Protein AF-X0WUU2-F1 (afdb_monomer_lite)

Sequence (88 aa):
ACIPASDPVADSVPYYTTAPKLAEADEFDGKTDKVVSKCASCTLGMDGKSEHSLEVSSYKLHFCSEDCKTGFGKDTTKAILALKIPKD

pLDDT: mean 82.18, std 14.76, range [39.5, 94.81]

Foldseek 3Di:
DDDDDDPDDDPDDPCVLLVVLLQLQCVLCVHNPLENQAQQLVLSPHGFDPVLWDDDPPHIYGHNDVCSSVVCVVPVSVSSNVRHHDDD

Radius of gyration: 13.99 Å; chains: 1; bounding box: 23×26×54 Å

Organism: NCBI:txid412755

Secondary structure (DSSP, 8-state):
------PPP-S---HHHHHHHHHHHHHHTT--SSEE-B-GGGTT-SB-EEEEEEEETTEEEEESSHHHHHHHHHTHHHHHHT------

Structure (mmCIF, N/CA/C/O backbone):
data_AF-X0WUU2-F1
#
_entry.id   AF-X0WUU2-F1
#
loop_
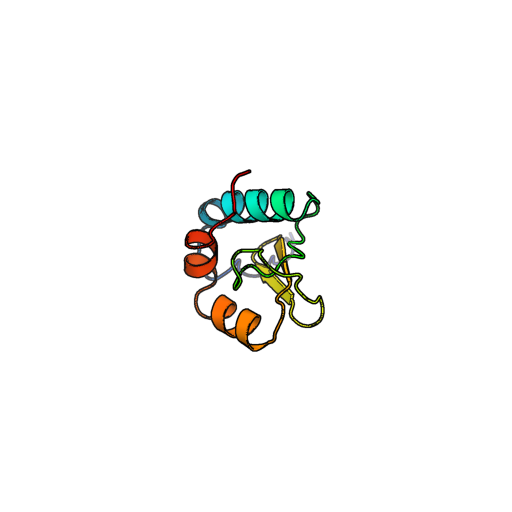_atom_site.group_PDB
_atom_site.id
_atom_site.type_symbol
_atom_site.label_atom_id
_atom_site.label_alt_id
_atom_site.label_comp_id
_atom_site.label_asym_id
_atom_site.label_entity_id
_atom_site.label_seq_id
_atom_site.pdbx_PDB_ins_code
_atom_site.Cartn_x
_atom_site.Cartn_y
_atom_site.Cartn_z
_atom_site.occupancy
_atom_site.B_iso_or_equiv
_atom_site.auth_seq_id
_atom_site.auth_comp_id
_atom_site.auth_asym_id
_atom_site.auth_atom_id
_atom_site.pdbx_PDB_model_num
ATOM 1 N N . ALA A 1 1 ? -9.378 -10.016 -40.011 1.00 52.34 1 ALA A N 1
ATOM 2 C CA . ALA A 1 1 ? -8.554 -10.216 -38.807 1.00 52.34 1 ALA A CA 1
ATOM 3 C C . ALA A 1 1 ? -8.293 -8.855 -38.187 1.00 52.34 1 ALA A C 1
ATOM 5 O O . ALA A 1 1 ? -7.664 -8.051 -38.856 1.00 52.34 1 ALA A O 1
ATOM 6 N N . CYS A 1 2 ? -8.792 -8.596 -36.975 1.00 39.50 2 CYS A N 1
ATOM 7 C CA . CYS A 1 2 ? -8.399 -7.435 -36.172 1.00 39.50 2 CYS A CA 1
ATOM 8 C C . CYS A 1 2 ? -8.478 -7.854 -34.695 1.00 39.50 2 CYS A C 1
ATOM 10 O O . CYS A 1 2 ? -9.569 -7.941 -34.139 1.00 39.50 2 CYS A O 1
ATOM 12 N N . ILE A 1 3 ? -7.340 -8.187 -34.092 1.00 55.72 3 ILE A N 1
ATOM 13 C CA . ILE A 1 3 ? -7.202 -8.296 -32.635 1.00 55.72 3 ILE A CA 1
ATOM 14 C C . ILE A 1 3 ? -6.933 -6.865 -32.142 1.00 55.72 3 ILE A C 1
ATOM 16 O O . ILE A 1 3 ? -6.057 -6.220 -32.725 1.00 55.72 3 ILE A O 1
ATOM 20 N N . PRO A 1 4 ? -7.662 -6.321 -31.150 1.00 54.16 4 PRO A N 1
ATOM 21 C CA . PRO A 1 4 ? -7.315 -5.018 -30.601 1.00 54.16 4 PRO A CA 1
ATOM 22 C C . PRO A 1 4 ? -5.975 -5.122 -29.867 1.00 54.16 4 PRO A C 1
ATOM 24 O O . PRO A 1 4 ? -5.759 -6.039 -29.072 1.00 54.16 4 PRO A O 1
ATOM 27 N N . ALA A 1 5 ? -5.075 -4.190 -30.175 1.00 54.66 5 ALA A N 1
ATOM 28 C CA . ALA A 1 5 ? -3.807 -4.020 -29.488 1.00 54.66 5 ALA A CA 1
ATOM 29 C C . ALA A 1 5 ? -4.082 -3.813 -27.994 1.00 54.66 5 ALA A C 1
ATOM 31 O O . ALA A 1 5 ? -4.602 -2.781 -27.589 1.00 54.66 5 ALA A O 1
ATOM 32 N N . SER A 1 6 ? -3.792 -4.837 -27.193 1.00 53.09 6 SER A N 1
ATOM 33 C CA . SER A 1 6 ? -3.584 -4.663 -25.763 1.00 53.09 6 SER A CA 1
ATOM 34 C C . SER A 1 6 ? -2.160 -4.153 -25.609 1.00 53.09 6 SER A C 1
ATOM 36 O O . SER A 1 6 ? -1.210 -4.844 -25.981 1.00 53.09 6 SER A O 1
ATOM 38 N N . ASP A 1 7 ? -2.050 -2.908 -25.163 1.00 53.91 7 ASP A N 1
ATOM 39 C CA . ASP A 1 7 ? -0.808 -2.210 -24.856 1.00 53.91 7 ASP A CA 1
ATOM 40 C C . ASP A 1 7 ? 0.152 -3.056 -23.994 1.00 53.91 7 ASP A C 1
ATOM 42 O O . ASP A 1 7 ? -0.289 -3.919 -23.225 1.00 53.91 7 ASP A O 1
ATOM 46 N N . PRO A 1 8 ? 1.476 -2.838 -24.121 1.00 53.53 8 PRO A N 1
ATOM 47 C CA . PRO A 1 8 ? 2.490 -3.657 -23.471 1.00 53.53 8 PRO A CA 1
ATOM 48 C C . PRO A 1 8 ? 2.339 -3.607 -21.949 1.00 53.53 8 PRO A C 1
ATOM 50 O O . PRO A 1 8 ? 2.474 -2.561 -21.315 1.00 53.53 8 PRO A O 1
AT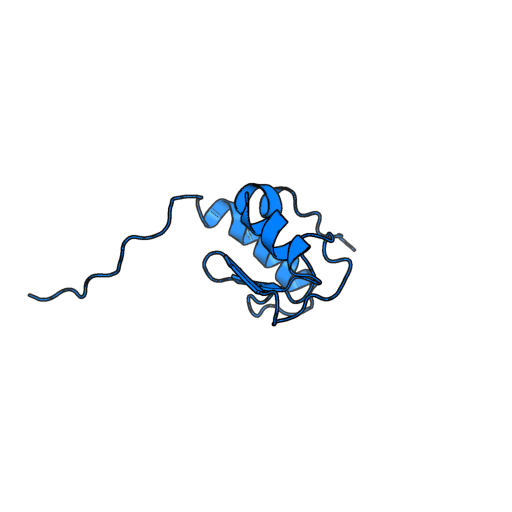OM 53 N N . VAL A 1 9 ? 2.076 -4.774 -21.363 1.00 48.94 9 VAL A N 1
ATOM 54 C CA . VAL A 1 9 ? 2.117 -4.989 -19.921 1.00 48.94 9 VAL A CA 1
ATOM 55 C C . VAL A 1 9 ? 3.483 -4.583 -19.368 1.00 48.94 9 VAL A C 1
ATOM 57 O O . VAL A 1 9 ? 4.509 -5.142 -19.739 1.00 48.94 9 VAL A O 1
ATOM 60 N N . ALA A 1 10 ? 3.434 -3.581 -18.493 1.00 50.28 10 ALA A N 1
ATOM 61 C CA . ALA A 1 10 ? 4.224 -3.402 -17.282 1.00 50.28 10 ALA A CA 1
ATOM 62 C C . ALA A 1 10 ? 5.666 -3.946 -17.285 1.00 50.28 10 ALA A C 1
ATOM 64 O O . ALA A 1 10 ? 5.921 -5.154 -17.230 1.00 50.28 10 ALA A O 1
ATOM 65 N N . ASP A 1 11 ? 6.594 -2.995 -17.193 1.00 44.97 11 ASP A N 1
ATOM 66 C CA . ASP A 1 11 ? 7.926 -3.157 -16.614 1.00 44.97 11 ASP A CA 1
ATOM 67 C C . ASP A 1 11 ? 7.877 -4.126 -15.412 1.00 44.97 11 ASP A C 1
ATOM 69 O O . ASP A 1 11 ? 7.144 -3.941 -14.434 1.00 44.97 11 ASP A O 1
ATOM 73 N N . SER A 1 12 ? 8.512 -5.278 -15.606 1.00 53.12 12 SER A N 1
ATOM 74 C CA . SER A 1 12 ? 8.030 -6.559 -15.100 1.00 53.12 12 SER A CA 1
ATOM 75 C C . SER A 1 12 ? 8.545 -6.875 -13.701 1.00 53.12 12 SER A C 1
ATOM 77 O O . SER A 1 12 ? 9.541 -7.572 -13.518 1.00 53.12 12 SER A O 1
ATOM 79 N N . VAL A 1 13 ? 7.795 -6.446 -12.694 1.00 54.34 13 VAL A N 1
ATOM 80 C CA . VAL A 1 13 ? 7.765 -7.108 -11.385 1.00 54.34 13 VAL A CA 1
ATOM 81 C C . VAL A 1 13 ? 6.587 -8.081 -11.367 1.00 54.34 13 VAL A C 1
ATOM 83 O O . VAL A 1 13 ? 5.460 -7.677 -11.661 1.00 54.34 13 VAL A O 1
ATOM 86 N N . PRO A 1 14 ? 6.806 -9.379 -11.083 1.00 60.25 14 PRO A N 1
ATOM 87 C CA . PRO A 1 14 ? 5.757 -10.374 -11.219 1.00 60.25 14 PRO A CA 1
ATOM 88 C C . PRO A 1 14 ? 4.665 -10.088 -10.193 1.00 60.25 14 PRO A C 1
ATOM 90 O O . PRO A 1 14 ? 4.870 -10.286 -8.997 1.00 60.25 14 PRO A O 1
ATOM 93 N N . TYR A 1 15 ? 3.494 -9.666 -10.674 1.00 63.38 15 TYR A N 1
ATOM 94 C CA . TYR A 1 15 ? 2.261 -9.463 -9.903 1.00 63.38 15 TYR A CA 1
ATOM 95 C C . TYR A 1 15 ? 2.019 -10.564 -8.856 1.00 63.38 15 TYR A C 1
ATOM 97 O O . TYR A 1 15 ? 1.606 -10.287 -7.734 1.00 63.38 15 TYR A O 1
ATOM 105 N N . TYR A 1 16 ? 2.375 -11.809 -9.184 1.00 63.97 16 TYR A N 1
ATOM 106 C CA . TYR A 1 16 ? 2.283 -12.959 -8.286 1.00 63.97 16 TYR A CA 1
ATOM 107 C C . TYR A 1 16 ? 3.057 -12.803 -6.960 1.00 63.97 16 TYR A C 1
ATOM 109 O O . TYR A 1 16 ? 2.656 -13.364 -5.946 1.00 63.97 16 TYR A O 1
ATOM 117 N N . THR A 1 17 ? 4.151 -12.037 -6.935 1.00 78.38 17 THR A N 1
ATOM 118 C CA . THR A 1 17 ? 4.975 -11.855 -5.723 1.00 78.38 17 THR A CA 1
ATOM 119 C C . THR A 1 17 ? 4.425 -10.814 -4.752 1.00 78.38 17 THR A C 1
ATOM 121 O O . THR A 1 17 ? 4.638 -10.941 -3.549 1.00 78.38 17 THR A O 1
ATOM 124 N N . THR A 1 18 ? 3.698 -9.808 -5.238 1.00 85.12 18 THR A N 1
ATOM 125 C CA . THR A 1 18 ? 3.153 -8.713 -4.416 1.00 85.12 18 THR A CA 1
ATOM 126 C C . THR A 1 18 ? 1.661 -8.868 -4.129 1.00 85.12 18 THR A C 1
ATOM 128 O O . THR A 1 18 ? 1.197 -8.391 -3.096 1.00 85.12 18 THR A O 1
ATOM 131 N N . ALA A 1 19 ? 0.919 -9.590 -4.975 1.00 85.12 19 ALA A N 1
ATOM 132 C CA . ALA A 1 19 ? -0.501 -9.887 -4.789 1.00 85.12 19 ALA A CA 1
ATOM 133 C C . ALA A 1 19 ? -0.877 -10.450 -3.402 1.00 85.12 19 ALA A C 1
ATOM 135 O O . ALA A 1 19 ? -1.834 -9.930 -2.832 1.00 85.12 19 ALA A O 1
ATOM 136 N N . PRO A 1 20 ? -0.169 -11.442 -2.815 1.00 88.88 20 PRO A N 1
ATOM 137 C CA . PRO A 1 20 ? -0.544 -11.956 -1.496 1.00 88.88 20 PRO A CA 1
ATOM 138 C C . PRO A 1 20 ? -0.378 -10.899 -0.398 1.00 88.88 20 PRO A C 1
ATOM 140 O O . PRO A 1 20 ? -1.234 -10.785 0.469 1.00 88.88 20 PRO A O 1
ATOM 143 N N . LYS A 1 21 ? 0.671 -10.070 -0.475 1.00 89.06 21 LYS A N 1
ATOM 144 C CA . LYS A 1 21 ? 0.902 -8.978 0.482 1.00 89.06 21 LYS A CA 1
ATOM 145 C C . LYS A 1 21 ? -0.160 -7.892 0.387 1.00 89.06 21 LYS A C 1
ATOM 147 O O . LYS A 1 21 ? -0.603 -7.374 1.403 1.00 89.06 21 LYS A O 1
ATOM 152 N N . LEU A 1 22 ? -0.562 -7.548 -0.832 1.00 89.12 22 LEU A N 1
ATOM 153 C CA . LEU A 1 22 ? -1.627 -6.579 -1.063 1.00 89.12 22 LEU A CA 1
ATOM 154 C C . LEU A 1 22 ? -2.979 -7.114 -0.579 1.00 89.12 22 LEU A C 1
ATOM 156 O O . LEU A 1 22 ? -3.713 -6.365 0.048 1.00 89.12 22 LEU A O 1
ATOM 160 N N . ALA A 1 23 ? -3.266 -8.401 -0.793 1.00 90.44 23 ALA A N 1
ATOM 161 C CA . ALA A 1 23 ? -4.476 -9.047 -0.287 1.00 90.44 23 ALA A CA 1
ATOM 162 C C . ALA A 1 23 ? -4.523 -9.083 1.250 1.00 90.44 23 ALA A C 1
ATOM 164 O O . ALA A 1 23 ? -5.545 -8.736 1.827 1.00 90.44 23 ALA A O 1
ATOM 165 N N . GLU A 1 24 ? -3.413 -9.434 1.914 1.00 9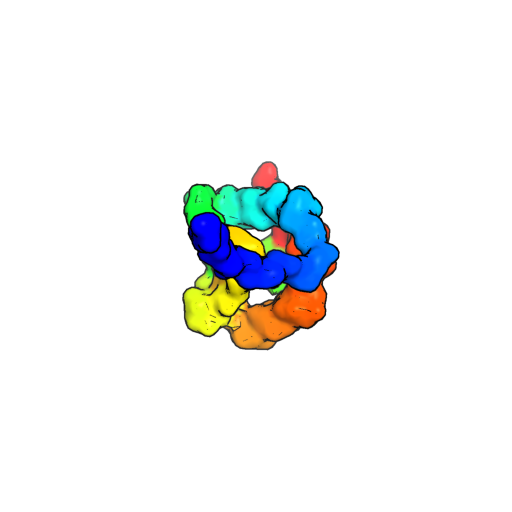0.69 24 GLU A N 1
ATOM 166 C CA . GLU A 1 24 ? -3.306 -9.362 3.381 1.00 90.69 24 GLU A CA 1
ATOM 167 C C . GLU A 1 24 ? -3.561 -7.924 3.889 1.00 90.69 24 GLU A C 1
ATOM 169 O O . GLU A 1 24 ? -4.180 -7.731 4.931 1.00 90.69 24 GLU A O 1
ATOM 174 N N . ALA A 1 25 ? -3.079 -6.902 3.169 1.00 90.25 25 ALA A N 1
ATOM 175 C CA . ALA A 1 25 ? -3.220 -5.504 3.578 1.00 90.25 25 ALA A CA 1
ATOM 176 C C . ALA A 1 25 ? -4.642 -4.966 3.360 1.00 90.25 25 ALA A C 1
ATOM 178 O O . ALA A 1 25 ? -5.126 -4.183 4.171 1.00 90.25 25 ALA A O 1
ATOM 179 N N . ASP A 1 26 ? -5.290 -5.393 2.277 1.00 91.31 26 ASP A N 1
ATOM 180 C CA . ASP A 1 26 ? -6.693 -5.122 1.950 1.00 91.31 26 ASP A CA 1
ATOM 181 C C . ASP A 1 26 ? -7.610 -5.737 3.020 1.00 91.31 26 ASP A C 1
ATOM 183 O O . ASP A 1 26 ? -8.404 -5.048 3.655 1.00 91.31 26 ASP A O 1
ATOM 187 N N . GLU A 1 27 ? -7.395 -7.014 3.349 1.00 91.19 27 GLU A N 1
ATOM 188 C CA . GLU A 1 27 ? -8.118 -7.689 4.431 1.00 91.19 27 GLU A CA 1
ATOM 189 C C . GLU A 1 27 ? -7.913 -6.993 5.787 1.00 91.19 27 GLU A C 1
ATOM 191 O O . GLU A 1 27 ? -8.876 -6.801 6.531 1.00 91.19 27 GLU A O 1
ATOM 196 N N . PHE A 1 28 ? -6.691 -6.531 6.078 1.00 89.50 28 PHE A N 1
ATOM 197 C CA . PHE A 1 28 ? -6.388 -5.773 7.296 1.00 89.50 28 PHE A CA 1
ATOM 198 C C . PHE A 1 28 ? -7.059 -4.389 7.342 1.00 89.50 28 PHE A C 1
ATOM 200 O O . PHE A 1 28 ? -7.428 -3.921 8.419 1.00 89.50 28 PHE A O 1
ATOM 207 N N . ASP A 1 29 ? -7.265 -3.730 6.197 1.00 86.19 29 ASP A N 1
ATOM 208 C CA . ASP A 1 29 ? -8.057 -2.490 6.107 1.00 86.19 29 ASP A CA 1
ATOM 209 C C . ASP A 1 29 ? -9.539 -2.720 6.469 1.00 86.19 29 ASP A C 1
ATOM 211 O O . ASP A 1 29 ? -10.301 -1.770 6.667 1.00 86.19 29 ASP A O 1
ATOM 215 N N . GLY A 1 30 ? -9.946 -3.986 6.602 1.00 83.94 30 GLY A N 1
ATOM 216 C CA . GLY A 1 30 ? -11.302 -4.409 6.921 1.00 83.94 30 GLY A CA 1
ATOM 217 C C . GLY A 1 30 ? -12.198 -4.498 5.690 1.00 83.94 30 GLY A C 1
ATOM 218 O O . GLY A 1 30 ? -13.411 -4.675 5.839 1.00 83.94 30 GLY A O 1
ATOM 219 N N . LYS A 1 31 ? -11.635 -4.370 4.481 1.00 84.19 31 LYS A N 1
ATOM 220 C CA . LYS A 1 31 ? -12.385 -4.447 3.228 1.00 84.19 31 LYS A CA 1
ATOM 221 C C . LYS A 1 31 ? -11.619 -5.220 2.166 1.00 84.19 31 LYS A C 1
ATOM 223 O O . LYS A 1 31 ? -10.499 -4.882 1.829 1.00 84.19 31 LYS A O 1
ATOM 228 N N . THR A 1 32 ? -12.260 -6.227 1.583 1.00 89.19 32 THR A N 1
ATOM 229 C CA . THR A 1 32 ? -11.661 -7.034 0.510 1.00 89.19 32 THR A CA 1
ATOM 230 C C . THR A 1 32 ? -12.053 -6.500 -0.874 1.00 89.19 32 THR A C 1
ATOM 232 O O . THR A 1 32 ? -12.638 -7.220 -1.689 1.00 89.19 32 THR A O 1
ATOM 235 N N . ASP A 1 33 ? -11.840 -5.204 -1.115 1.00 91.69 33 ASP A N 1
ATOM 236 C CA . ASP A 1 33 ? -12.272 -4.514 -2.342 1.00 91.69 33 ASP A CA 1
ATOM 237 C C . ASP A 1 33 ? -11.123 -4.103 -3.278 1.00 91.69 33 ASP A C 1
ATOM 239 O O . ASP A 1 33 ? -11.356 -3.499 -4.331 1.00 91.69 33 ASP A O 1
ATOM 243 N N . LYS A 1 34 ? -9.901 -4.560 -2.977 1.00 91.56 34 LYS A N 1
ATOM 244 C CA . LYS A 1 34 ? -8.652 -4.213 -3.674 1.00 91.56 34 LYS A CA 1
ATOM 245 C C . LYS A 1 34 ? -8.280 -2.736 -3.524 1.00 91.56 34 LYS A C 1
ATOM 247 O O . LYS A 1 34 ? -7.510 -2.209 -4.339 1.00 91.56 34 LYS A O 1
ATOM 252 N N . VAL A 1 35 ? -8.793 -2.075 -2.491 1.00 92.81 35 VAL A N 1
ATOM 253 C CA . VAL A 1 35 ? -8.414 -0.724 -2.086 1.00 92.81 35 VAL A CA 1
ATOM 254 C C . VAL A 1 35 ? -7.908 -0.777 -0.653 1.00 92.81 35 VAL A C 1
ATOM 256 O O . VAL A 1 35 ? -8.667 -0.838 0.307 1.00 92.81 35 VAL A O 1
ATOM 259 N N . VAL A 1 36 ? -6.593 -0.652 -0.505 1.00 92.06 36 VAL A N 1
ATOM 260 C CA . VAL A 1 36 ? -5.964 -0.536 0.808 1.00 92.06 36 VAL A CA 1
ATOM 261 C C . VAL A 1 36 ? -6.097 0.916 1.253 1.00 92.06 36 VAL A C 1
ATOM 263 O O . VAL A 1 36 ? -5.325 1.781 0.818 1.00 92.06 36 VAL A O 1
ATOM 266 N N . SER A 1 37 ? -7.101 1.203 2.087 1.00 93.12 37 SER A N 1
ATOM 267 C CA . SER A 1 37 ? -7.340 2.561 2.588 1.00 93.12 37 SER A CA 1
ATOM 268 C C . SER A 1 37 ? -6.298 2.977 3.628 1.00 93.12 37 SER A C 1
ATOM 270 O O . SER A 1 37 ? -6.001 4.166 3.728 1.00 93.12 37 SER A O 1
ATOM 272 N N . LYS A 1 38 ? -5.704 2.040 4.376 1.00 92.19 38 LYS A N 1
ATOM 273 C CA . LYS A 1 38 ? -4.577 2.303 5.282 1.00 92.19 38 LYS A CA 1
ATOM 274 C C . LYS A 1 38 ? -3.272 2.589 4.530 1.00 92.19 38 LYS A C 1
ATOM 276 O O . LYS A 1 38 ? -2.914 1.939 3.552 1.00 92.19 38 LYS A O 1
ATOM 281 N N . CYS A 1 39 ? -2.488 3.520 5.067 1.00 93.06 39 CYS A N 1
ATOM 282 C CA . CYS A 1 39 ? -1.195 3.901 4.512 1.00 93.06 39 CYS A CA 1
ATOM 283 C C . CYS A 1 39 ? -0.182 2.750 4.589 1.00 93.06 39 CYS A C 1
ATOM 285 O O . CYS A 1 39 ? 0.339 2.430 5.663 1.00 93.06 39 CYS A O 1
ATOM 287 N N . ALA A 1 40 ? 0.167 2.180 3.434 1.00 89.06 40 ALA A N 1
ATOM 288 C CA . ALA A 1 40 ? 1.157 1.108 3.334 1.00 89.06 40 ALA A CA 1
ATOM 289 C C . ALA A 1 40 ? 2.561 1.553 3.801 1.00 89.06 40 ALA A C 1
ATOM 291 O O . ALA A 1 40 ? 3.264 0.795 4.467 1.00 89.06 40 ALA A O 1
ATOM 292 N N . SER A 1 41 ? 2.958 2.806 3.547 1.00 89.75 41 SER A N 1
ATOM 293 C CA . SER A 1 41 ? 4.254 3.341 4.006 1.00 89.75 41 SER A CA 1
ATOM 294 C C . SER A 1 41 ? 4.352 3.459 5.530 1.00 89.75 41 SER A C 1
ATOM 296 O O . SER A 1 41 ? 5.437 3.329 6.090 1.00 89.75 41 SER A O 1
ATOM 298 N N . CYS A 1 42 ? 3.224 3.664 6.212 1.00 89.50 42 CYS A N 1
ATOM 299 C CA . CYS A 1 42 ? 3.142 3.754 7.672 1.00 89.50 42 CYS A CA 1
ATOM 300 C C . CYS A 1 42 ? 2.745 2.415 8.310 1.00 89.50 42 CYS A C 1
ATOM 302 O O . CYS A 1 42 ? 2.102 2.406 9.359 1.00 89.50 42 CYS A O 1
ATOM 304 N N . THR A 1 43 ? 3.067 1.293 7.651 1.00 86.81 43 THR A N 1
ATOM 305 C CA . THR A 1 43 ? 2.777 -0.075 8.120 1.00 86.81 43 THR A CA 1
ATOM 306 C C . THR A 1 43 ? 1.313 -0.282 8.513 1.00 86.81 43 THR A C 1
ATOM 308 O O . THR A 1 43 ? 1.022 -0.888 9.540 1.00 86.81 43 THR A O 1
ATOM 311 N N . LEU A 1 44 ? 0.395 0.293 7.730 1.00 86.06 44 LEU A N 1
ATOM 312 C CA . LEU A 1 44 ? -1.055 0.262 7.954 1.00 86.06 44 LEU A CA 1
ATOM 313 C C . LEU A 1 44 ? -1.522 0.879 9.289 1.00 86.06 44 LEU A C 1
ATOM 315 O O . LEU A 1 44 ? -2.677 0.724 9.674 1.00 86.06 4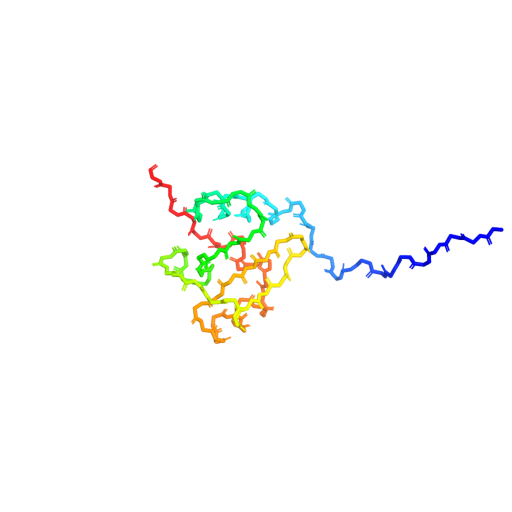4 LEU A O 1
ATOM 319 N N . GLY A 1 45 ? -0.657 1.622 9.987 1.00 85.50 45 GLY A N 1
ATOM 320 C CA . GLY A 1 45 ? -0.969 2.217 11.290 1.00 85.50 45 GLY A CA 1
ATOM 321 C C . GLY A 1 45 ? -1.803 3.498 11.223 1.00 85.50 45 GLY A C 1
ATOM 322 O O . GLY A 1 45 ? -2.172 4.042 12.260 1.00 85.50 45 GLY A O 1
ATOM 323 N N . MET A 1 46 ? -2.070 4.014 10.021 1.00 88.50 46 MET A N 1
ATOM 324 C CA . MET A 1 46 ? -2.797 5.266 9.797 1.00 88.50 46 MET A CA 1
ATOM 325 C C . MET A 1 46 ? -3.651 5.180 8.537 1.00 88.50 46 MET A C 1
ATOM 327 O O . MET A 1 46 ? -3.285 4.490 7.585 1.00 88.50 46 MET A O 1
ATOM 331 N N . ASP A 1 47 ? -4.750 5.926 8.505 1.00 91.62 47 ASP A N 1
ATOM 332 C CA . ASP A 1 47 ? -5.597 6.062 7.323 1.00 91.62 47 ASP A CA 1
ATOM 333 C C . ASP A 1 47 ? -4.900 6.871 6.222 1.00 91.62 47 ASP A C 1
ATOM 335 O O . ASP A 1 47 ? -4.322 7.941 6.447 1.00 91.62 47 ASP A O 1
ATOM 339 N N . GLY A 1 48 ? -4.934 6.328 5.013 1.00 91.19 48 GLY A N 1
ATOM 340 C CA . GLY A 1 48 ? -4.532 7.001 3.795 1.00 91.19 48 GLY A CA 1
ATOM 341 C C . GLY A 1 48 ? -5.650 7.871 3.228 1.00 91.19 48 GLY A C 1
ATOM 342 O O . GLY A 1 48 ? -6.821 7.765 3.590 1.00 91.19 48 GLY A O 1
ATOM 343 N N . LYS A 1 49 ? -5.275 8.745 2.298 1.00 93.00 49 LYS A N 1
ATOM 344 C CA . LYS A 1 49 ? -6.188 9.631 1.578 1.00 93.00 49 LYS A CA 1
ATOM 345 C C . LYS A 1 49 ? -6.246 9.228 0.114 1.00 93.00 49 LYS A C 1
ATOM 347 O O . LYS A 1 49 ? -5.218 8.949 -0.501 1.00 93.00 49 LYS A O 1
ATOM 352 N N . SER A 1 50 ? -7.442 9.274 -0.462 1.00 90.44 50 SER A N 1
ATOM 353 C CA . SER A 1 50 ? -7.665 9.022 -1.892 1.00 90.44 50 SER A CA 1
ATOM 354 C C . SER A 1 50 ? -6.904 10.006 -2.792 1.00 90.44 50 SER A C 1
ATOM 356 O O . SER A 1 50 ? -6.465 9.630 -3.879 1.00 90.44 50 SER A O 1
ATOM 358 N N . GLU A 1 51 ? -6.680 11.233 -2.309 1.00 93.62 51 GLU A N 1
ATOM 359 C CA . GLU A 1 51 ? -5.855 12.273 -2.949 1.00 93.62 51 GLU A CA 1
ATOM 360 C C . GLU A 1 51 ? -4.401 11.821 -3.169 1.00 93.62 51 GLU A C 1
ATOM 362 O O . GLU A 1 51 ? -3.760 12.192 -4.152 1.00 93.62 51 GLU A O 1
ATOM 367 N N . HIS A 1 52 ? -3.883 10.966 -2.285 1.00 93.69 52 HIS A N 1
ATOM 368 C CA . HIS A 1 52 ? -2.552 10.380 -2.388 1.00 93.69 52 HIS A CA 1
ATOM 369 C C . HIS A 1 52 ? -2.671 8.886 -2.670 1.00 93.69 52 HIS A C 1
ATOM 371 O O . HIS A 1 52 ? -2.185 8.066 -1.902 1.00 93.69 52 HIS A O 1
ATOM 377 N N . SER A 1 53 ? -3.325 8.521 -3.772 1.00 92.19 53 SER A N 1
ATOM 378 C CA . SER A 1 53 ? -3.449 7.125 -4.195 1.00 92.19 53 SER A CA 1
ATOM 379 C C . SER A 1 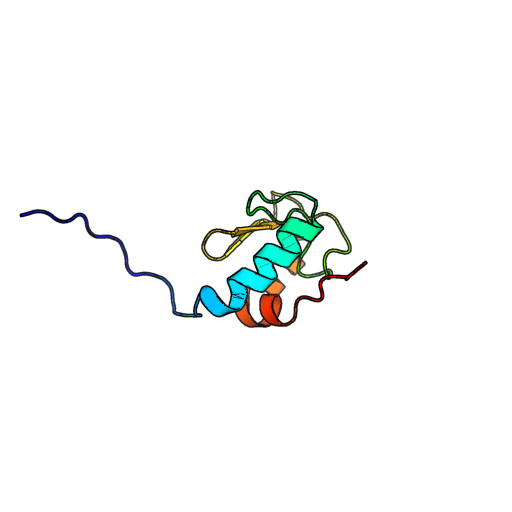53 ? -2.371 6.712 -5.204 1.00 92.19 53 SER A C 1
ATOM 381 O O . SER A 1 53 ? -1.918 7.525 -6.020 1.00 92.19 53 SER A O 1
ATOM 383 N N . LEU A 1 54 ? -1.945 5.449 -5.139 1.00 90.38 54 LEU A N 1
ATOM 384 C CA . LEU A 1 54 ? -1.077 4.791 -6.120 1.00 90.38 54 LEU A CA 1
ATOM 385 C C . LEU A 1 54 ? -1.733 3.487 -6.572 1.00 90.38 54 LEU A C 1
ATOM 387 O O . LEU A 1 54 ? -2.164 2.688 -5.742 1.00 90.38 54 LEU A O 1
ATOM 391 N N . GLU A 1 55 ? -1.785 3.261 -7.879 1.00 88.88 55 GLU A N 1
ATOM 392 C CA . GLU A 1 55 ? -2.293 2.013 -8.443 1.00 88.88 55 GLU A CA 1
ATOM 393 C C . GLU A 1 55 ? -1.132 1.048 -8.670 1.00 88.88 55 GLU A C 1
ATOM 395 O O . GLU A 1 55 ? -0.134 1.385 -9.308 1.00 88.88 55 GLU A O 1
ATOM 400 N N . VAL A 1 56 ? -1.255 -0.158 -8.119 1.00 86.19 56 VAL A N 1
ATOM 401 C CA . VAL A 1 56 ? -0.271 -1.227 -8.269 1.00 86.19 56 VAL A CA 1
ATOM 402 C C . VAL A 1 56 ? -0.976 -2.452 -8.826 1.00 86.19 56 VAL A C 1
ATOM 404 O O . VAL A 1 56 ? -1.693 -3.164 -8.121 1.00 86.19 56 VAL A O 1
ATOM 407 N N . SER A 1 57 ? -0.759 -2.713 -10.116 1.00 82.62 57 SER A N 1
ATOM 408 C CA . SER A 1 57 ? -1.481 -3.745 -10.870 1.00 82.62 57 SER A CA 1
ATOM 409 C C . SER A 1 57 ? -3.003 -3.547 -10.814 1.00 82.62 57 SER A C 1
ATOM 411 O O . SER A 1 57 ? -3.525 -2.685 -11.508 1.00 82.62 57 SER A O 1
ATOM 413 N N . SER A 1 58 ? -3.720 -4.329 -10.002 1.00 85.56 58 SER A N 1
ATOM 414 C CA . SER A 1 58 ? -5.179 -4.235 -9.829 1.00 85.56 58 SER A CA 1
ATOM 415 C C . SER A 1 58 ? -5.593 -3.735 -8.444 1.00 85.56 58 SER A C 1
ATOM 417 O O . SER A 1 58 ? -6.776 -3.795 -8.121 1.00 85.56 58 SER A O 1
ATOM 419 N N . TYR A 1 59 ? -4.630 -3.306 -7.625 1.00 89.62 59 TYR A N 1
ATOM 420 C CA . TYR A 1 59 ? -4.862 -2.761 -6.292 1.00 89.62 59 TYR A CA 1
ATOM 421 C C . TYR A 1 59 ? -4.667 -1.251 -6.287 1.00 89.62 59 TYR A C 1
ATOM 423 O O . TYR A 1 59 ? -3.788 -0.722 -6.974 1.00 89.62 59 TYR A O 1
ATOM 431 N N . LYS A 1 60 ? -5.444 -0.564 -5.456 1.00 92.06 60 LYS A N 1
ATOM 432 C CA . LYS A 1 60 ? -5.288 0.860 -5.168 1.00 92.06 60 LYS A CA 1
ATOM 433 C C . LYS A 1 60 ? -4.809 1.031 -3.733 1.00 92.06 60 LYS A C 1
ATOM 435 O O . LYS A 1 60 ? -5.440 0.550 -2.804 1.00 92.06 60 LYS A O 1
ATOM 440 N N . LEU A 1 61 ? -3.686 1.709 -3.556 1.00 91.88 61 LEU A N 1
ATOM 441 C CA . LEU A 1 61 ? -3.100 1.999 -2.250 1.00 91.88 61 LEU A CA 1
ATOM 442 C C . LEU A 1 61 ? -3.339 3.466 -1.916 1.00 91.88 61 LEU A C 1
ATOM 444 O O . LEU A 1 61 ? -2.980 4.329 -2.718 1.00 91.88 61 LEU A O 1
ATOM 448 N N . HIS A 1 62 ? -3.916 3.766 -0.757 1.00 94.81 62 HIS A N 1
ATOM 449 C CA . HIS A 1 62 ? -4.048 5.134 -0.260 1.00 94.81 62 HIS A CA 1
ATOM 450 C C . HIS A 1 62 ? -2.917 5.459 0.714 1.00 94.81 62 HIS A C 1
ATOM 452 O O . HIS A 1 62 ? -2.601 4.679 1.606 1.00 94.81 62 HIS A O 1
ATOM 458 N N . PHE A 1 63 ? -2.322 6.641 0.579 1.00 94.56 63 PHE A N 1
ATOM 459 C CA . PHE A 1 63 ? -1.233 7.103 1.440 1.00 94.56 63 PHE A CA 1
ATOM 460 C C . PHE A 1 63 ? -1.672 8.303 2.273 1.00 94.56 63 PHE A C 1
ATOM 462 O O . PHE A 1 63 ? -2.512 9.097 1.858 1.00 94.56 63 PHE A O 1
ATOM 469 N N . CYS A 1 64 ? -1.125 8.447 3.479 1.00 94.50 64 CYS A N 1
ATOM 470 C CA . CYS A 1 64 ? -1.496 9.551 4.371 1.00 94.50 64 CYS A CA 1
ATOM 471 C C . CYS A 1 64 ? -0.952 10.911 3.893 1.00 94.50 64 CYS A C 1
ATOM 473 O O . CYS A 1 64 ? -1.515 11.954 4.230 1.00 94.50 64 CYS A O 1
ATOM 475 N N . SER A 1 65 ? 0.116 10.899 3.089 1.00 94.44 65 SER A N 1
ATOM 476 C CA . SER A 1 65 ? 0.778 12.077 2.531 1.00 94.44 65 SER A CA 1
ATOM 477 C C . SER A 1 65 ? 1.386 11.790 1.154 1.00 94.44 65 SER A C 1
ATOM 479 O O . SER A 1 65 ? 1.652 10.639 0.793 1.00 94.44 65 SER A O 1
ATOM 481 N N . GLU A 1 66 ? 1.648 12.853 0.392 1.00 93.25 66 GLU A N 1
ATOM 482 C CA . GLU A 1 66 ? 2.336 12.766 -0.900 1.00 93.25 66 GLU A CA 1
ATOM 483 C C . GLU A 1 66 ? 3.756 12.194 -0.774 1.00 93.25 66 GLU A C 1
ATOM 485 O O . GLU A 1 66 ? 4.185 11.425 -1.633 1.00 93.25 66 GLU A O 1
ATOM 490 N N . ASP A 1 67 ? 4.463 12.503 0.316 1.00 92.62 67 ASP A N 1
ATOM 491 C CA . ASP A 1 67 ? 5.799 11.960 0.582 1.00 92.62 67 ASP A CA 1
ATOM 492 C C . ASP A 1 67 ? 5.753 10.436 0.763 1.00 92.62 67 ASP A C 1
ATOM 494 O O . ASP A 1 67 ? 6.533 9.708 0.150 1.00 92.62 67 ASP A O 1
ATOM 498 N N . CYS A 1 68 ? 4.748 9.930 1.489 1.00 92.31 68 CYS A N 1
ATOM 499 C CA . CYS A 1 68 ? 4.526 8.494 1.639 1.00 92.31 68 CYS A CA 1
ATOM 500 C C . CYS A 1 68 ? 4.235 7.815 0.299 1.00 92.31 68 CYS A C 1
ATOM 502 O O . CYS A 1 68 ? 4.806 6.756 0.035 1.00 92.31 68 CYS A O 1
ATOM 504 N N . LYS A 1 69 ? 3.394 8.422 -0.549 1.00 92.81 69 LYS A N 1
ATOM 505 C CA . LYS A 1 69 ? 3.115 7.928 -1.908 1.00 92.81 69 LYS A CA 1
ATOM 506 C C . LYS A 1 69 ? 4.381 7.920 -2.763 1.00 92.81 69 LYS A C 1
ATOM 508 O O . LYS A 1 69 ? 4.673 6.928 -3.425 1.00 92.81 69 LYS A O 1
ATOM 513 N N . THR A 1 70 ? 5.135 9.014 -2.747 1.00 91.44 70 THR A N 1
ATOM 514 C CA . THR A 1 70 ? 6.337 9.191 -3.571 1.00 91.44 70 THR A CA 1
ATOM 515 C C . THR A 1 70 ? 7.446 8.240 -3.138 1.00 91.44 70 THR A C 1
ATOM 517 O O . THR A 1 70 ? 8.052 7.578 -3.976 1.00 91.44 70 THR A O 1
ATOM 520 N N . GLY A 1 71 ? 7.696 8.122 -1.833 1.00 89.88 71 GLY A N 1
ATOM 521 C CA . GLY A 1 71 ? 8.670 7.191 -1.268 1.00 89.88 71 GLY A CA 1
ATOM 522 C C . GLY A 1 71 ? 8.333 5.735 -1.580 1.00 89.88 71 GLY A C 1
ATOM 523 O O . GLY A 1 71 ? 9.221 4.977 -1.962 1.00 89.88 71 GLY A O 1
ATOM 524 N N . PHE A 1 72 ? 7.053 5.364 -1.496 1.00 90.12 72 PHE A N 1
ATOM 525 C CA . PHE A 1 72 ? 6.593 4.024 -1.860 1.00 90.12 72 PHE A CA 1
ATOM 526 C C . PHE A 1 72 ? 6.724 3.760 -3.362 1.00 90.12 72 PHE A C 1
ATOM 528 O O . PHE A 1 72 ? 7.194 2.699 -3.762 1.00 90.12 72 PHE A O 1
ATOM 535 N N . GLY A 1 73 ? 6.369 4.746 -4.191 1.00 86.69 73 GLY A N 1
ATOM 536 C CA . GLY A 1 73 ? 6.411 4.656 -5.649 1.00 86.69 73 GLY A CA 1
ATOM 537 C C . GLY A 1 73 ? 7.814 4.463 -6.231 1.00 86.69 73 GLY A C 1
ATOM 538 O O . GLY A 1 73 ? 7.934 3.851 -7.290 1.00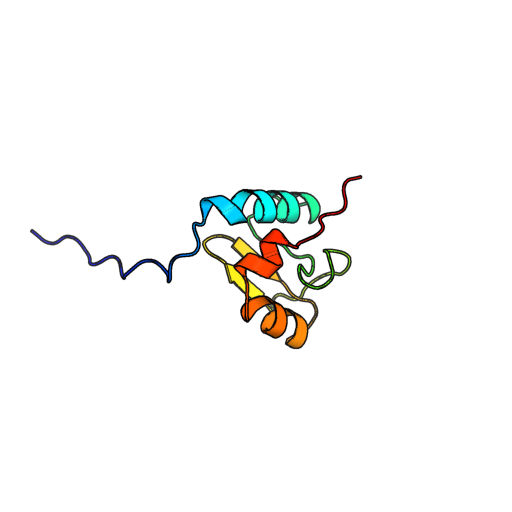 86.69 73 GLY A O 1
ATOM 539 N N . LYS A 1 74 ? 8.869 4.918 -5.535 1.00 88.19 74 LYS A N 1
ATOM 540 C CA . LYS A 1 74 ? 10.274 4.745 -5.963 1.00 88.19 74 LYS A CA 1
ATOM 541 C C . LYS A 1 74 ? 10.661 3.277 -6.147 1.00 88.19 74 LYS A C 1
ATOM 543 O O . LYS A 1 74 ? 11.314 2.944 -7.125 1.00 88.19 74 LYS A O 1
ATOM 548 N N . ASP A 1 75 ? 10.229 2.416 -5.228 1.00 86.69 75 ASP A N 1
ATOM 549 C CA . ASP A 1 75 ? 10.522 0.980 -5.233 1.00 86.69 75 ASP A CA 1
ATOM 550 C C . ASP A 1 75 ? 9.299 0.197 -4.741 1.00 86.69 75 ASP A C 1
ATOM 552 O O . ASP A 1 75 ? 9.336 -0.506 -3.727 1.00 86.69 75 ASP A O 1
ATOM 556 N N . THR A 1 76 ? 8.194 0.325 -5.477 1.00 86.81 76 THR A N 1
ATOM 557 C CA . THR A 1 76 ? 6.874 -0.211 -5.100 1.00 86.81 76 THR A CA 1
ATOM 558 C C . THR A 1 76 ? 6.936 -1.686 -4.691 1.00 86.81 76 THR A C 1
ATOM 560 O O . THR A 1 76 ? 6.422 -2.068 -3.644 1.00 86.81 76 THR A O 1
ATOM 563 N N . THR A 1 77 ? 7.628 -2.529 -5.458 1.00 85.75 77 THR A N 1
ATOM 564 C CA . THR A 1 77 ? 7.753 -3.965 -5.152 1.00 85.75 77 THR A CA 1
ATOM 565 C C . THR A 1 77 ? 8.489 -4.221 -3.851 1.00 85.75 77 THR A C 1
ATOM 567 O O . THR A 1 77 ? 8.019 -4.990 -3.017 1.00 85.75 77 THR A O 1
ATOM 570 N N . LYS A 1 78 ? 9.629 -3.558 -3.645 1.00 87.00 78 LYS A N 1
ATOM 571 C CA . LYS A 1 78 ? 10.399 -3.696 -2.408 1.00 87.00 78 LYS A CA 1
ATOM 572 C C . LYS A 1 78 ? 9.588 -3.204 -1.214 1.00 87.00 78 LYS A C 1
ATOM 574 O O . LYS A 1 78 ? 9.615 -3.844 -0.169 1.00 87.00 78 LYS A O 1
ATOM 579 N N . ALA A 1 79 ? 8.855 -2.106 -1.380 1.00 89.06 79 ALA A N 1
ATOM 580 C CA . ALA A 1 79 ? 8.013 -1.535 -0.341 1.00 89.06 79 ALA A CA 1
ATOM 581 C C . ALA A 1 79 ? 6.845 -2.464 0.031 1.00 89.06 79 ALA A C 1
ATOM 583 O O . ALA A 1 79 ? 6.600 -2.676 1.215 1.00 89.06 79 ALA A O 1
ATOM 584 N N . ILE A 1 80 ? 6.188 -3.095 -0.950 1.00 89.00 80 ILE A N 1
ATOM 585 C CA . ILE A 1 80 ? 5.130 -4.091 -0.707 1.00 89.00 80 ILE A CA 1
ATOM 586 C C . ILE A 1 80 ? 5.689 -5.344 -0.032 1.00 89.00 80 ILE A C 1
ATOM 588 O O . ILE A 1 80 ? 5.103 -5.847 0.921 1.00 89.00 80 ILE A O 1
ATOM 592 N N . LEU A 1 81 ? 6.831 -5.855 -0.495 1.00 87.56 81 LEU A N 1
ATOM 593 C CA . LEU A 1 81 ? 7.464 -7.027 0.115 1.00 87.56 81 LEU A CA 1
ATOM 594 C C . LEU A 1 81 ? 7.955 -6.740 1.545 1.00 87.56 81 LEU A C 1
ATOM 596 O O . LEU A 1 81 ? 7.939 -7.633 2.389 1.00 87.56 81 LEU A O 1
ATOM 600 N N . ALA A 1 82 ? 8.363 -5.499 1.824 1.00 88.62 82 ALA A N 1
ATOM 601 C CA . ALA A 1 82 ? 8.759 -5.030 3.150 1.00 88.62 82 ALA A CA 1
ATOM 602 C C . ALA A 1 82 ? 7.575 -4.599 4.033 1.00 88.62 82 ALA A C 1
ATOM 604 O O . ALA A 1 82 ? 7.782 -4.289 5.211 1.00 88.62 82 ALA A O 1
ATOM 605 N N . LEU A 1 83 ? 6.352 -4.574 3.491 1.00 87.75 83 LEU A N 1
ATOM 606 C CA . LEU A 1 83 ? 5.160 -4.167 4.218 1.00 87.75 83 LEU A CA 1
ATOM 607 C C . LEU A 1 83 ? 4.941 -5.100 5.410 1.00 87.75 83 LEU A C 1
ATOM 609 O O . LEU A 1 83 ? 4.725 -6.308 5.269 1.00 87.75 83 LEU A O 1
ATOM 613 N N . LYS A 1 84 ? 4.985 -4.516 6.605 1.00 87.56 84 LYS A N 1
ATOM 614 C CA . LYS A 1 84 ? 4.621 -5.203 7.839 1.00 87.56 84 LYS A CA 1
ATOM 615 C C . LYS A 1 84 ? 3.135 -5.011 8.069 1.00 87.56 84 LYS A C 1
ATOM 617 O O . LYS A 1 84 ? 2.697 -3.915 8.395 1.00 87.56 84 LYS A O 1
ATOM 622 N N . ILE A 1 85 ? 2.399 -6.096 7.888 1.00 87.12 85 ILE A N 1
ATOM 623 C CA . ILE A 1 85 ? 0.974 -6.180 8.181 1.00 87.12 85 ILE A CA 1
ATOM 624 C C . ILE A 1 85 ? 0.884 -6.743 9.599 1.00 87.12 85 ILE A C 1
ATOM 626 O O . ILE A 1 85 ? 1.392 -7.854 9.822 1.00 87.12 85 ILE A O 1
ATOM 630 N N . PRO A 1 86 ? 0.366 -5.972 10.571 1.00 80.00 86 PRO A N 1
ATOM 631 C CA . PRO A 1 86 ? 0.156 -6.473 11.919 1.00 80.00 86 PRO A CA 1
ATOM 632 C C . PRO A 1 86 ? -0.739 -7.709 11.844 1.00 80.00 86 PRO A C 1
ATOM 634 O O . PRO A 1 86 ? -1.767 -7.693 11.174 1.00 80.00 86 PRO A O 1
ATOM 637 N N . LYS A 1 87 ? -0.311 -8.794 12.485 1.00 65.44 87 LYS A N 1
ATOM 638 C CA . LYS A 1 87 ? -1.168 -9.953 12.716 1.00 65.44 87 LYS A CA 1
ATOM 639 C C . LYS A 1 87 ? -1.757 -9.754 14.103 1.00 65.44 87 LYS A C 1
ATOM 641 O O . LYS A 1 87 ? -0.972 -9.539 15.028 1.00 65.44 87 LYS A O 1
ATOM 646 N N . ASP A 1 88 ? -3.080 -9.731 14.195 1.00 54.41 88 ASP A N 1
ATOM 647 C CA . ASP A 1 88 ? -3.777 -9.839 15.481 1.00 54.41 88 ASP A CA 1
ATOM 648 C C . ASP A 1 88 ? -3.474 -11.207 16.120 1.00 54.41 88 ASP A C 1
ATOM 650 O O . ASP A 1 88 ? -3.393 -12.207 15.359 1.00 54.41 88 ASP A O 1
#